Protein AF-M0B866-F1 (afdb_monomer_lite)

Sequence (44 aa):
MCHCFASVDDLTAEERAAVRDEHSLDELRAAYSETELDELGVAV

Structure (mmCIF, N/CA/C/O backbone):
data_AF-M0B866-F1
#
_entry.id   AF-M0B866-F1
#
loop_
_atom_site.group_PDB
_atom_site.id
_atom_site.type_symbol
_atom_site.label_atom_id
_atom_site.label_alt_id
_atom_site.label_comp_id
_atom_site.label_asym_id
_atom_site.label_entity_id
_atom_site.label_seq_id
_atom_site.pdbx_PDB_ins_code
_atom_site.Cartn_x
_atom_site.Cartn_y
_atom_site.Cartn_z
_atom_site.occupancy
_atom_site.B_iso_or_equiv
_atom_site.auth_seq_id
_atom_site.auth_comp_id
_atom_site.auth_asym_id
_atom_site.auth_atom_id
_atom_site.pdbx_PDB_model_num
ATOM 1 N N . MET A 1 1 ? 5.293 -14.944 12.806 1.00 47.38 1 MET A N 1
ATOM 2 C CA . MET A 1 1 ? 6.144 -14.286 11.796 1.00 47.38 1 MET A CA 1
ATOM 3 C C . MET A 1 1 ? 5.420 -13.022 11.387 1.00 47.38 1 MET A C 1
ATOM 5 O O . MET A 1 1 ? 4.438 -13.125 10.669 1.00 47.38 1 MET A O 1
ATOM 9 N N . CYS A 1 2 ? 5.804 -11.869 11.941 1.00 50.56 2 CYS A N 1
ATOM 10 C CA . CYS A 1 2 ? 5.292 -10.594 11.447 1.00 50.56 2 CYS A CA 1
ATOM 11 C C . CYS A 1 2 ? 5.904 -10.370 10.065 1.00 50.56 2 CYS A C 1
ATOM 13 O O . CYS A 1 2 ? 7.092 -10.071 9.974 1.00 50.56 2 CYS A O 1
ATOM 15 N N . HIS A 1 3 ? 5.115 -10.545 9.008 1.00 57.78 3 HIS A N 1
ATOM 16 C CA . HIS A 1 3 ? 5.396 -9.898 7.732 1.00 57.78 3 HIS A CA 1
ATOM 17 C C . HIS A 1 3 ? 5.100 -8.410 7.934 1.00 57.78 3 HIS A C 1
ATOM 19 O O . HIS A 1 3 ? 4.005 -7.940 7.650 1.00 57.78 3 HIS A O 1
ATOM 25 N N . CYS A 1 4 ? 6.038 -7.691 8.555 1.00 65.12 4 CYS A N 1
ATOM 26 C CA . CYS A 1 4 ? 5.983 -6.238 8.569 1.00 65.12 4 CYS A CA 1
ATOM 27 C C . CYS A 1 4 ? 6.301 -5.799 7.148 1.00 65.12 4 CYS A C 1
ATOM 29 O O . CYS A 1 4 ? 7.461 -5.805 6.737 1.00 65.12 4 CYS A O 1
ATOM 31 N N . PHE A 1 5 ? 5.256 -5.494 6.397 1.00 74.81 5 PHE A N 1
ATOM 32 C CA . PHE A 1 5 ? 5.391 -4.756 5.165 1.00 74.81 5 PHE A CA 1
ATOM 33 C C . PHE A 1 5 ? 6.171 -3.463 5.441 1.00 74.81 5 PHE A C 1
ATOM 35 O O . PHE A 1 5 ? 5.961 -2.814 6.469 1.00 74.81 5 PHE A O 1
ATOM 42 N N . ALA A 1 6 ? 7.117 -3.127 4.564 1.00 77.44 6 ALA A N 1
ATOM 43 C CA . ALA A 1 6 ? 7.816 -1.854 4.663 1.00 77.44 6 ALA A CA 1
ATOM 44 C C . ALA A 1 6 ? 6.818 -0.710 4.430 1.00 77.44 6 ALA A C 1
ATOM 46 O O . ALA A 1 6 ? 5.853 -0.869 3.675 1.00 77.44 6 ALA A O 1
ATOM 47 N N . SER A 1 7 ? 7.041 0.427 5.091 1.00 84.31 7 SER A N 1
ATOM 48 C CA . SER A 1 7 ? 6.223 1.625 4.899 1.00 84.31 7 SER A CA 1
ATOM 49 C C . SER A 1 7 ? 6.202 2.014 3.425 1.00 84.31 7 SER A C 1
ATOM 51 O O . SER A 1 7 ? 7.248 2.036 2.777 1.00 84.31 7 SER A O 1
ATOM 53 N N . VAL A 1 8 ? 5.019 2.329 2.899 1.00 85.50 8 VAL A N 1
ATOM 54 C CA . VAL A 1 8 ? 4.845 2.632 1.471 1.00 85.50 8 VAL A CA 1
ATOM 55 C C . VAL A 1 8 ? 5.663 3.857 1.046 1.00 85.50 8 VAL A C 1
ATOM 57 O O . VAL A 1 8 ? 6.187 3.875 -0.068 1.00 85.50 8 VAL A O 1
ATOM 60 N N . ASP A 1 9 ? 5.862 4.830 1.939 1.00 84.94 9 ASP A N 1
ATOM 61 C CA . ASP A 1 9 ? 6.766 5.976 1.754 1.00 84.94 9 ASP A CA 1
ATOM 62 C C . ASP A 1 9 ? 8.224 5.594 1.449 1.00 84.94 9 ASP A C 1
ATOM 64 O O . ASP A 1 9 ? 8.912 6.331 0.744 1.00 84.94 9 ASP A O 1
ATOM 68 N N . ASP A 1 10 ? 8.703 4.461 1.968 1.00 86.94 10 ASP A N 1
ATOM 69 C CA . ASP A 1 10 ? 10.086 4.000 1.779 1.00 86.94 10 ASP A CA 1
ATOM 70 C C . ASP A 1 10 ? 10.247 3.204 0.470 1.00 86.94 10 ASP A C 1
ATOM 72 O O . ASP A 1 10 ? 11.355 3.030 -0.031 1.00 86.94 10 ASP A O 1
ATOM 76 N N . LEU A 1 11 ? 9.127 2.754 -0.111 1.00 88.88 11 LEU A N 1
ATOM 77 C CA . LEU A 1 11 ? 9.093 1.979 -1.346 1.00 88.88 11 LEU A CA 1
ATOM 78 C C . LEU A 1 11 ? 9.084 2.887 -2.575 1.00 88.88 11 LEU A C 1
ATOM 80 O O . LEU A 1 11 ? 8.244 3.781 -2.726 1.00 88.88 11 LEU A O 1
ATOM 84 N N . THR A 1 12 ? 9.958 2.578 -3.526 1.00 89.75 12 THR A N 1
ATOM 85 C CA . THR A 1 12 ? 9.927 3.173 -4.864 1.00 89.75 12 THR A CA 1
ATOM 86 C C . THR A 1 12 ? 8.691 2.727 -5.649 1.00 89.75 12 THR A C 1
ATOM 88 O O . THR A 1 12 ? 8.053 1.724 -5.338 1.00 89.75 12 THR A O 1
ATOM 91 N N . ALA A 1 13 ? 8.354 3.435 -6.730 1.00 87.31 13 ALA A N 1
ATOM 92 C CA . ALA A 1 13 ? 7.219 3.063 -7.581 1.00 87.31 13 ALA A CA 1
ATOM 93 C C . ALA A 1 13 ? 7.316 1.625 -8.138 1.00 87.31 13 ALA A C 1
ATOM 95 O O . ALA A 1 13 ? 6.291 0.965 -8.313 1.00 87.31 13 ALA A O 1
ATOM 96 N N . GLU A 1 14 ? 8.533 1.138 -8.394 1.00 89.75 14 GLU A N 1
ATOM 97 C CA . GLU A 1 14 ? 8.786 -0.236 -8.842 1.00 89.75 14 GLU A CA 1
ATOM 98 C C . GLU A 1 14 ? 8.545 -1.247 -7.715 1.00 89.75 14 GLU A C 1
ATOM 100 O O . GLU A 1 14 ? 7.869 -2.250 -7.928 1.00 89.75 14 GLU A O 1
ATOM 105 N N . GLU A 1 15 ? 9.008 -0.958 -6.498 1.00 90.38 15 GLU A N 1
ATOM 106 C CA . GLU A 1 15 ? 8.770 -1.818 -5.335 1.00 90.38 15 GLU A CA 1
ATOM 107 C C . GLU A 1 15 ? 7.296 -1.837 -4.925 1.00 90.38 15 GLU A C 1
ATOM 109 O O . GLU A 1 15 ? 6.758 -2.898 -4.627 1.00 90.38 15 GLU A O 1
ATOM 114 N N . ARG A 1 16 ? 6.597 -0.698 -4.992 1.00 89.94 16 ARG A N 1
ATOM 115 C CA . ARG A 1 16 ? 5.141 -0.636 -4.775 1.00 89.94 16 ARG A CA 1
ATOM 116 C C . ARG A 1 16 ? 4.399 -1.522 -5.779 1.00 89.94 16 ARG A C 1
ATOM 118 O O . ARG A 1 16 ? 3.433 -2.194 -5.422 1.00 89.94 16 ARG A O 1
ATOM 125 N N . ALA A 1 17 ? 4.848 -1.552 -7.036 1.00 89.19 17 ALA A N 1
ATOM 126 C CA . ALA A 1 17 ? 4.282 -2.437 -8.046 1.00 89.19 17 ALA A CA 1
ATOM 127 C C . ALA A 1 17 ? 4.586 -3.914 -7.759 1.00 89.19 17 ALA A C 1
ATOM 129 O O . ALA A 1 17 ? 3.668 -4.722 -7.864 1.00 89.19 17 ALA A O 1
ATOM 130 N N . ALA A 1 18 ? 5.815 -4.244 -7.352 1.00 89.75 18 ALA A N 1
ATOM 131 C CA . ALA A 1 18 ? 6.195 -5.597 -6.949 1.00 89.75 18 ALA A CA 1
ATOM 132 C C . ALA A 1 18 ? 5.355 -6.085 -5.763 1.00 89.75 18 ALA A C 1
ATOM 134 O O . ALA A 1 18 ? 4.768 -7.155 -5.836 1.00 89.75 18 ALA A O 1
ATOM 135 N N . VAL A 1 19 ? 5.162 -5.252 -4.737 1.00 87.81 19 VAL A N 1
ATOM 136 C CA . VAL A 1 19 ? 4.322 -5.579 -3.576 1.00 87.81 19 VAL A CA 1
ATOM 137 C 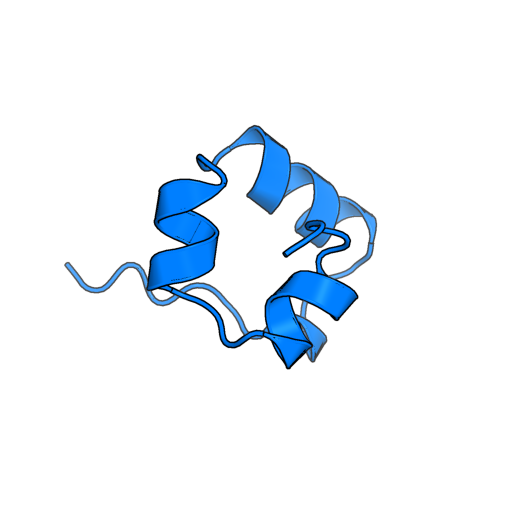C . VAL A 1 19 ? 2.878 -5.891 -3.986 1.00 87.81 19 VAL A C 1
ATOM 139 O O . VAL A 1 19 ? 2.287 -6.829 -3.461 1.00 87.81 19 VAL A O 1
ATOM 142 N N . ARG A 1 20 ? 2.305 -5.161 -4.950 1.00 88.00 20 ARG A N 1
ATOM 143 C CA . ARG A 1 20 ? 0.962 -5.466 -5.486 1.00 88.00 20 ARG A CA 1
ATOM 144 C C . ARG A 1 20 ? 0.888 -6.745 -6.316 1.00 88.00 20 ARG A C 1
ATOM 146 O O . ARG A 1 20 ? -0.202 -7.287 -6.459 1.00 88.00 20 ARG A O 1
ATOM 153 N N . ASP A 1 21 ? 1.994 -7.161 -6.923 1.00 88.94 21 ASP A N 1
ATOM 154 C CA . ASP A 1 21 ? 2.058 -8.362 -7.760 1.00 88.94 21 ASP A CA 1
ATOM 155 C C . ASP A 1 21 ? 2.346 -9.610 -6.907 1.00 88.94 21 ASP A C 1
ATOM 157 O O . ASP A 1 21 ? 1.760 -10.670 -7.115 1.00 88.94 21 ASP A O 1
ATOM 161 N N . GLU A 1 22 ? 3.199 -9.460 -5.890 1.00 90.19 22 GLU A N 1
ATOM 162 C CA . GLU A 1 22 ? 3.582 -10.508 -4.943 1.00 90.19 22 GLU A CA 1
ATOM 163 C C . GLU A 1 22 ? 2.494 -10.801 -3.902 1.00 90.19 22 GLU A C 1
ATOM 165 O O . GLU A 1 22 ? 2.409 -11.928 -3.408 1.00 90.19 22 GLU A O 1
ATOM 170 N N . HIS A 1 23 ? 1.653 -9.816 -3.574 1.00 89.06 23 HIS A N 1
ATOM 171 C CA . HIS A 1 23 ? 0.628 -9.935 -2.539 1.00 89.06 23 HIS A CA 1
ATOM 172 C C . HIS A 1 23 ? -0.782 -9.687 -3.062 1.00 89.06 23 HIS A C 1
ATOM 174 O O . HIS A 1 23 ? -1.024 -8.881 -3.958 1.00 89.06 23 HIS A O 1
ATOM 180 N N . SER A 1 24 ? -1.756 -10.348 -2.437 1.00 87.62 24 SER A N 1
ATOM 181 C CA . SER A 1 24 ? -3.162 -10.114 -2.762 1.00 87.62 24 SER A CA 1
ATOM 182 C C . SER A 1 24 ? -3.637 -8.762 -2.226 1.00 87.62 24 SER A C 1
ATOM 184 O O . SER A 1 24 ? -3.265 -8.352 -1.128 1.00 87.62 24 SER A O 1
ATOM 186 N N . LEU A 1 25 ? -4.559 -8.106 -2.942 1.00 86.38 25 LEU A N 1
ATOM 187 C CA . LEU A 1 25 ? -5.167 -6.844 -2.490 1.00 86.38 25 LEU A CA 1
ATOM 188 C C . LEU A 1 25 ? -5.802 -6.946 -1.095 1.00 86.38 25 LEU A C 1
ATOM 190 O O . LEU A 1 25 ? -5.804 -5.969 -0.356 1.00 86.38 25 LEU A O 1
ATOM 194 N N . ASP A 1 26 ? -6.344 -8.110 -0.737 1.00 88.56 26 ASP A N 1
ATOM 195 C CA . ASP A 1 26 ? -6.940 -8.355 0.582 1.00 88.56 26 ASP A CA 1
ATOM 196 C C . ASP A 1 26 ? -5.882 -8.358 1.700 1.00 88.56 26 ASP A C 1
ATOM 198 O O . ASP A 1 26 ? -6.076 -7.746 2.747 1.00 88.56 26 ASP A O 1
ATOM 202 N N . GLU A 1 27 ? -4.712 -8.955 1.441 1.00 87.94 27 GLU A N 1
ATOM 203 C CA . GLU A 1 27 ? -3.579 -8.935 2.375 1.00 87.94 27 GLU A CA 1
ATOM 204 C C . GLU A 1 27 ? -3.024 -7.522 2.543 1.00 87.94 27 GLU A C 1
ATOM 206 O O . GLU A 1 27 ? -2.764 -7.089 3.663 1.00 87.94 27 GLU A O 1
ATOM 211 N N . LEU A 1 28 ? -2.900 -6.781 1.440 1.00 88.88 28 LEU A N 1
ATOM 212 C CA . LEU A 1 28 ? -2.450 -5.393 1.465 1.00 88.88 28 LEU A CA 1
ATOM 213 C C . LEU A 1 28 ? -3.436 -4.512 2.235 1.00 88.88 28 LEU A C 1
ATOM 215 O O . LEU A 1 28 ? -3.008 -3.720 3.066 1.00 88.88 28 LEU A O 1
ATOM 219 N N . ARG A 1 29 ? -4.748 -4.697 2.038 1.00 88.62 29 ARG A N 1
ATOM 220 C CA . ARG A 1 29 ? -5.793 -3.983 2.793 1.00 88.62 29 ARG A CA 1
ATOM 221 C C . ARG A 1 29 ? -5.809 -4.315 4.283 1.00 88.62 29 ARG A C 1
ATOM 223 O O . ARG A 1 29 ? -6.232 -3.486 5.081 1.00 88.62 29 ARG A O 1
ATOM 230 N N . ALA A 1 30 ? -5.378 -5.515 4.663 1.00 88.31 30 ALA A N 1
ATOM 231 C CA . ALA A 1 30 ? -5.246 -5.901 6.064 1.00 88.31 30 ALA A CA 1
ATOM 232 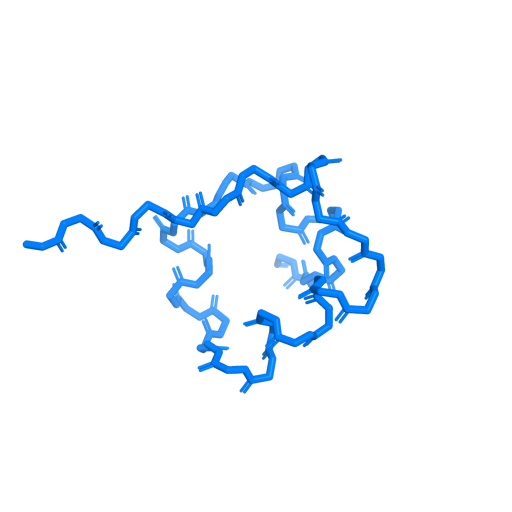C C . ALA A 1 30 ? -3.952 -5.367 6.707 1.00 88.31 30 ALA A C 1
ATOM 234 O O . ALA A 1 30 ? -3.905 -5.194 7.926 1.00 88.31 30 ALA A O 1
ATOM 235 N N . ALA A 1 31 ? -2.908 -5.140 5.906 1.00 86.81 31 ALA A N 1
ATOM 236 C CA . ALA A 1 31 ? -1.590 -4.717 6.368 1.00 86.81 31 ALA A CA 1
ATOM 237 C C . ALA A 1 31 ? -1.389 -3.195 6.381 1.00 86.81 31 ALA A C 1
ATOM 239 O O . ALA A 1 31 ? -0.695 -2.688 7.260 1.00 86.81 31 ALA A O 1
ATOM 240 N N . TYR A 1 32 ? -1.985 -2.488 5.423 1.00 88.06 32 TYR A N 1
ATOM 241 C CA . TYR A 1 32 ? -1.796 -1.060 5.192 1.00 88.06 32 TYR A CA 1
ATOM 242 C C . TYR A 1 32 ? -3.061 -0.257 5.491 1.00 88.06 32 TYR A C 1
ATOM 244 O O . TYR A 1 32 ? -4.185 -0.741 5.356 1.00 88.06 32 TYR A O 1
ATOM 252 N N . SER A 1 33 ? -2.872 1.002 5.880 1.00 88.62 33 SER A N 1
ATOM 253 C CA . SER A 1 33 ? -3.964 1.966 6.009 1.00 88.62 33 SER A CA 1
ATOM 254 C C . SER A 1 33 ? -4.493 2.432 4.645 1.00 88.62 33 SER A C 1
ATOM 256 O O . SER A 1 33 ? -3.830 2.285 3.621 1.00 88.62 33 SER A O 1
ATOM 258 N N . GLU A 1 34 ? -5.683 3.041 4.617 1.00 88.88 34 GLU A N 1
ATOM 259 C CA . GLU A 1 34 ? -6.281 3.594 3.386 1.00 88.88 34 GLU A CA 1
ATOM 260 C C . GLU A 1 34 ? -5.349 4.585 2.668 1.00 88.88 34 GLU A C 1
ATOM 262 O O . GLU A 1 34 ? -5.253 4.558 1.445 1.00 88.88 34 GLU A O 1
ATOM 267 N N . THR A 1 35 ? -4.615 5.409 3.423 1.00 89.44 35 THR A N 1
ATOM 268 C CA . THR A 1 35 ? -3.617 6.343 2.878 1.00 89.44 35 THR A CA 1
ATOM 269 C C . THR A 1 35 ? -2.472 5.606 2.186 1.00 89.44 35 THR A C 1
ATOM 271 O O . THR A 1 35 ? -2.119 5.926 1.056 1.00 89.44 35 THR A O 1
ATOM 274 N N . GLU A 1 36 ? -1.916 4.588 2.842 1.00 90.06 36 GLU A N 1
ATOM 275 C CA . GLU A 1 36 ? -0.810 3.795 2.300 1.00 90.06 36 GLU A CA 1
ATOM 276 C C . GLU A 1 36 ? -1.241 2.986 1.069 1.00 90.06 36 GLU A C 1
ATOM 278 O O . GLU A 1 36 ? -0.465 2.824 0.133 1.00 90.06 36 GLU A O 1
ATOM 283 N N . LEU A 1 37 ? -2.486 2.5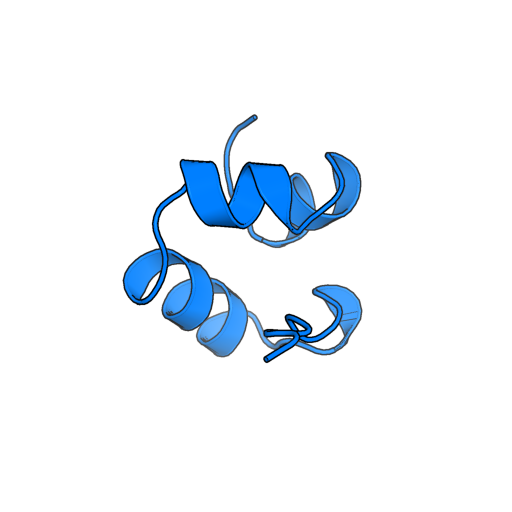06 1.030 1.00 90.44 37 LEU A N 1
ATOM 284 C CA . LEU A 1 37 ? -3.042 1.813 -0.134 1.00 90.44 37 LEU A CA 1
ATOM 285 C C . LEU A 1 37 ? -3.189 2.743 -1.338 1.00 90.44 37 LEU A C 1
ATOM 287 O O . LEU A 1 37 ? -2.854 2.336 -2.451 1.00 90.44 37 LEU A O 1
ATOM 291 N N . ASP A 1 38 ? -3.634 3.983 -1.123 1.00 89.38 38 ASP A N 1
ATOM 292 C CA . ASP A 1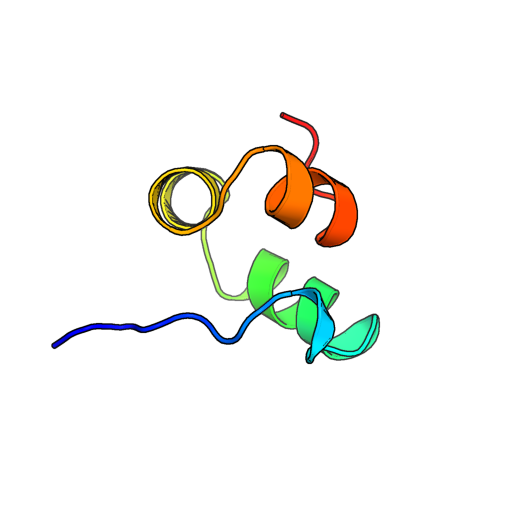 38 ? -3.708 5.000 -2.177 1.00 89.38 38 ASP A CA 1
ATOM 293 C C . ASP A 1 38 ? -2.313 5.288 -2.753 1.00 89.38 38 ASP A C 1
ATOM 295 O O . ASP A 1 38 ? -2.110 5.258 -3.968 1.00 89.38 38 ASP A O 1
ATOM 299 N N . GLU A 1 39 ? -1.309 5.416 -1.883 1.00 89.62 39 GLU A N 1
ATOM 300 C CA . GLU A 1 39 ? 0.090 5.566 -2.283 1.00 89.62 39 GLU A CA 1
ATOM 301 C C . GLU A 1 39 ? 0.660 4.341 -3.005 1.00 89.62 39 GLU A C 1
ATOM 303 O O . GLU A 1 39 ? 1.467 4.475 -3.935 1.00 89.62 39 GLU A O 1
ATOM 308 N N . LEU A 1 40 ? 0.238 3.142 -2.604 1.00 88.81 40 LEU A N 1
ATOM 309 C CA . LEU A 1 40 ? 0.558 1.896 -3.291 1.00 88.81 40 LEU A CA 1
ATOM 310 C C . LEU A 1 40 ? -0.155 1.823 -4.652 1.00 88.81 40 LEU A C 1
ATOM 312 O O . LEU A 1 40 ? 0.178 0.973 -5.474 1.00 88.81 40 LEU A O 1
ATOM 316 N N . GLY A 1 41 ? -1.125 2.699 -4.929 1.00 87.81 41 GLY A N 1
ATOM 317 C CA . GLY A 1 41 ? -1.973 2.678 -6.119 1.00 87.81 41 GLY A CA 1
ATOM 318 C C . GLY A 1 41 ? -2.975 1.523 -6.109 1.00 87.81 41 GLY A C 1
ATOM 319 O O . GLY A 1 41 ? -3.357 1.022 -7.167 1.00 87.81 41 GLY A O 1
ATOM 320 N N . VAL A 1 42 ? -3.350 1.056 -4.919 1.00 84.69 42 VAL A N 1
ATOM 321 C CA . VAL A 1 42 ? -4.442 0.111 -4.703 1.00 84.69 42 VAL A CA 1
ATOM 322 C C . VAL A 1 42 ? -5.721 0.916 -4.536 1.00 84.69 42 VAL A C 1
ATOM 324 O O . VAL A 1 42 ? -5.903 1.609 -3.542 1.00 84.69 42 VAL A O 1
ATOM 327 N N . ALA A 1 43 ? -6.628 0.808 -5.508 1.00 74.44 43 ALA A N 1
ATOM 328 C CA . ALA A 1 43 ? -7.960 1.378 -5.363 1.00 74.44 43 ALA A CA 1
ATOM 329 C C . ALA A 1 43 ? -8.675 0.702 -4.180 1.00 74.44 43 ALA A C 1
ATOM 331 O O . ALA A 1 43 ? -8.875 -0.523 -4.192 1.00 74.44 43 ALA A O 1
ATOM 332 N N . VAL A 1 44 ? -9.006 1.499 -3.160 1.00 60.06 44 VAL A N 1
ATOM 333 C CA . VAL A 1 44 ? -9.808 1.096 -1.994 1.00 60.06 44 VAL A CA 1
ATOM 334 C C . VAL A 1 44 ? -11.218 0.702 -2.397 1.00 60.06 44 VAL A C 1
ATOM 336 O O . VAL A 1 44 ? -11.873 1.452 -3.153 1.00 60.06 44 VAL A O 1
#

pLDDT: mean 83.8, std 10.72, range [47.38, 90.44]

Foldseek 3Di:
DPPQDDQLVVDDLVRLVVCPVVDPLVVCPVRDDPVSCVSSVNDD

Organism: NCBI:txid1227491

Secondary structure (DSSP, 8-state):
----PPPGGGS-HHHHHHHHHHS-HHHHHHHS-HHHHHHHT---

Radius of gyration: 9.36 Å; 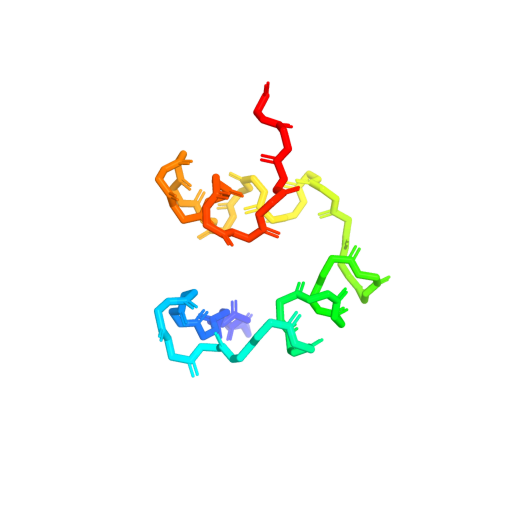chains: 1; bounding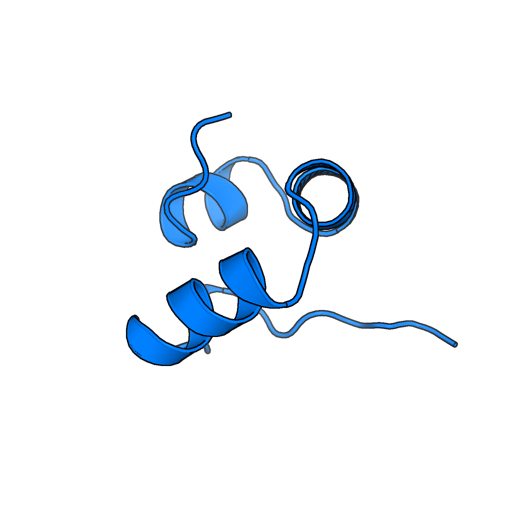 box: 20×21×21 Å